Protein AF-A0A8H5HV61-F1 (afdb_monomer)

Secondary structure (DSSP, 8-state):
-GGGGT-------SS--HHHHTT-SEEEEE-TTS-EEEEEE--TTSHHHHHHHHHTT----TTS-HHHHHHHHTT-SSSPPSSSS-HHHHHHHSHHHHHHHHHHHHHHHHHHTT-

Organism: NCBI:txid2823264

Nearest PDB structures (foldseek):
  7p05-assembly1_A  TM=9.152E-01  e=2.640E-07  Saccharomyces cerevisiae S288C
  7p03-assembly1_A  TM=9.033E-01  e=5.152E-07  Saccharomyces cerevisiae S288C
  9iul-assembly1_A  TM=9.099E-01  e=6.732E-07  Candida albicans SC5314
  7p06-assembly1_A  TM=9.023E-01  e=7.198E-07  Saccharomyces cerevisiae S288C
  9ium-assembly1_A  TM=9.012E-01  e=3.134E-06  Candida albicans SC5314

Solvent-accessible surface area (backbone atoms only — not comparable to full-atom values): 7032 Å² total; per-residue (Å²): 109,69,56,80,72,75,42,90,84,87,85,87,73,95,77,68,51,74,70,60,53,56,71,36,68,62,45,80,42,64,38,90,91,74,41,55,47,44,67,46,64,46,43,85,80,44,51,60,56,46,49,56,37,35,78,64,67,44,70,73,59,92,92,51,62,65,69,60,50,50,41,28,38,62,39,75,47,95,47,78,54,56,60,96,65,60,50,47,58,52,25,70,73,29,71,58,44,58,48,48,51,50,52,52,51,50,49,50,53,56,53,61,76,73,108

Foldseek 3Di:
DVVVVVDDDDDDDPDDDLVNLLVDQWDFDAAPVRATLDIGGQPNVNVVVQVLCVVQPQHDDPPDDVVVSVCQCRPVDPHPHGHDDHSNVSCVPDVRVVVVVVVVVVVVVVVVVVD

Mean predicted aligned error: 7.59 Å

pLDDT: mean 79.38, std 9.8, range [50.72, 92.5]

InterPro domains:
  IPR043926 ABC transporter family G domain [PF19055] (14-75)

Structure (mmCIF, N/CA/C/O backbone):
data_AF-A0A8H5HV61-F1
#
_entry.id   AF-A0A8H5HV61-F1
#
loop_
_atom_site.group_PDB
_atom_site.id
_atom_site.type_symbol
_atom_site.label_atom_id
_atom_site.label_alt_id
_atom_site.label_comp_id
_atom_site.label_asym_id
_atom_site.label_entity_id
_atom_site.label_seq_id
_atom_site.pdbx_PDB_ins_code
_atom_site.Cartn_x
_atom_site.Cartn_y
_atom_site.Cartn_z
_atom_site.occupancy
_atom_site.B_iso_or_equiv
_atom_site.auth_seq_id
_atom_site.auth_comp_id
_atom_site.auth_asym_id
_atom_site.auth_atom_id
_atom_site.pdbx_PDB_model_num
ATOM 1 N N . MET A 1 1 ? 5.768 -2.683 22.329 1.00 55.31 1 MET A N 1
ATOM 2 C CA . MET A 1 1 ? 5.742 -1.341 21.696 1.00 55.31 1 MET A CA 1
ATOM 3 C C . MET A 1 1 ? 4.493 -0.592 22.156 1.00 55.31 1 MET A C 1
ATOM 5 O O . MET A 1 1 ? 3.569 -1.240 22.619 1.00 55.31 1 MET A O 1
ATOM 9 N N . LEU A 1 2 ? 4.431 0.744 22.054 1.00 60.56 2 LEU A N 1
ATOM 10 C CA . LEU A 1 2 ? 3.211 1.516 22.391 1.00 60.56 2 LEU A CA 1
ATOM 11 C C . LEU A 1 2 ? 1.985 1.060 21.563 1.00 60.56 2 LEU A C 1
ATOM 13 O O . LEU A 1 2 ? 0.857 1.121 22.044 1.00 60.56 2 LEU A O 1
ATOM 17 N N . ALA A 1 3 ? 2.225 0.508 20.367 1.00 61.78 3 ALA A N 1
ATOM 18 C CA . ALA A 1 3 ? 1.214 -0.137 19.528 1.00 61.78 3 ALA A CA 1
ATOM 19 C C . ALA A 1 3 ? 0.524 -1.329 20.222 1.00 61.78 3 ALA A C 1
ATOM 21 O O . ALA A 1 3 ? -0.697 -1.446 20.167 1.00 61.78 3 ALA A O 1
ATOM 22 N N . ASP A 1 4 ? 1.274 -2.148 20.973 1.00 65.62 4 ASP A N 1
ATOM 23 C CA . ASP A 1 4 ? 0.728 -3.292 21.725 1.00 65.62 4 ASP A CA 1
ATOM 24 C C . ASP A 1 4 ? -0.159 -2.860 22.902 1.00 65.62 4 ASP A C 1
ATOM 26 O O . ASP A 1 4 ? -0.874 -3.674 23.482 1.00 65.62 4 ASP A O 1
ATOM 30 N N . GLN A 1 5 ? -0.123 -1.574 23.268 1.00 70.62 5 GLN A N 1
ATOM 31 C CA . GLN A 1 5 ? -0.988 -0.989 24.293 1.00 70.62 5 GLN A CA 1
ATOM 32 C C . GLN A 1 5 ? -2.235 -0.312 23.703 1.00 70.62 5 GLN A C 1
ATOM 34 O O . GLN A 1 5 ? -2.912 0.449 24.391 1.00 70.62 5 GLN A O 1
ATOM 39 N N . GLY A 1 6 ? -2.557 -0.590 22.435 1.00 66.88 6 GLY A N 1
ATOM 40 C CA . GLY A 1 6 ? -3.769 -0.100 21.776 1.00 66.88 6 GLY A CA 1
ATOM 41 C C . GLY A 1 6 ? -3.689 1.353 21.306 1.00 66.88 6 GLY A C 1
ATOM 42 O O . GLY A 1 6 ? -4.718 1.944 20.981 1.00 66.88 6 GLY A O 1
ATOM 43 N N . GLN A 1 7 ? -2.491 1.944 21.262 1.00 70.38 7 GLN A N 1
ATOM 44 C CA . GLN A 1 7 ? -2.287 3.278 20.703 1.00 70.38 7 GLN A CA 1
ATOM 45 C C . GLN A 1 7 ? -1.957 3.195 19.210 1.00 70.38 7 GLN A C 1
ATOM 47 O O . GLN A 1 7 ? -1.033 2.491 18.806 1.00 70.38 7 GLN A O 1
ATOM 52 N N . ALA A 1 8 ? -2.683 3.956 18.389 1.00 75.62 8 ALA A N 1
ATOM 53 C CA . ALA A 1 8 ? -2.349 4.116 16.979 1.00 75.62 8 ALA A CA 1
ATOM 54 C C . ALA A 1 8 ? -1.073 4.960 16.834 1.00 75.62 8 ALA A C 1
ATOM 56 O O . ALA A 1 8 ? -0.980 6.054 17.393 1.00 75.62 8 ALA A O 1
ATOM 57 N N . ILE A 1 9 ? -0.103 4.458 16.071 1.00 77.25 9 ILE A N 1
ATOM 58 C CA . ILE A 1 9 ? 1.148 5.157 15.768 1.00 77.25 9 ILE A CA 1
ATOM 59 C C . ILE A 1 9 ? 1.147 5.502 14.282 1.00 77.25 9 ILE A C 1
ATOM 61 O O . ILE A 1 9 ? 1.016 4.619 13.439 1.00 77.25 9 ILE A O 1
ATOM 65 N N . LEU A 1 10 ? 1.316 6.786 13.971 1.00 79.06 10 LEU A N 1
ATOM 66 C CA . LEU A 1 10 ? 1.527 7.278 12.614 1.00 79.06 10 LEU A CA 1
ATOM 67 C C . LEU A 1 10 ? 2.932 7.870 12.531 1.00 79.06 10 LEU A C 1
ATOM 69 O O . LEU A 1 10 ? 3.269 8.777 13.292 1.00 79.06 10 LEU A O 1
ATOM 73 N N . CYS A 1 11 ? 3.746 7.376 11.605 1.00 78.00 11 CYS A N 1
ATOM 74 C CA . CYS A 1 11 ? 5.061 7.937 11.326 1.00 78.00 11 CYS A CA 1
ATOM 75 C C . CYS A 1 11 ? 5.291 8.053 9.817 1.00 78.00 11 CYS A C 1
ATOM 77 O O . CYS A 1 11 ? 4.761 7.275 9.027 1.00 78.00 11 CYS A O 1
ATOM 79 N N . MET A 1 12 ? 6.085 9.048 9.427 1.00 75.94 12 MET A N 1
ATOM 80 C CA . MET A 1 12 ? 6.570 9.208 8.061 1.00 75.94 12 MET A CA 1
ATOM 81 C C . MET A 1 12 ? 8.017 8.726 8.019 1.00 75.94 12 MET A C 1
ATOM 83 O O . MET A 1 12 ? 8.835 9.156 8.834 1.00 75.94 12 MET A O 1
ATOM 87 N N . ILE A 1 13 ? 8.334 7.825 7.091 1.00 73.62 13 ILE A N 1
ATOM 88 C CA . ILE A 1 13 ? 9.685 7.289 6.931 1.00 73.62 13 ILE A CA 1
ATOM 89 C C . ILE A 1 13 ? 10.149 7.577 5.513 1.00 73.62 13 ILE A C 1
ATOM 91 O O . ILE A 1 13 ? 9.551 7.101 4.555 1.00 73.62 13 ILE A O 1
ATOM 95 N N . HIS A 1 14 ? 11.230 8.343 5.387 1.00 65.31 14 HIS A N 1
ATOM 96 C CA . HIS A 1 14 ? 11.764 8.724 4.081 1.00 65.31 14 HIS A CA 1
ATOM 97 C C . HIS A 1 14 ? 12.598 7.615 3.424 1.00 65.31 14 HIS A C 1
ATOM 99 O O . HIS A 1 14 ? 12.649 7.546 2.203 1.00 65.31 14 HIS A O 1
ATOM 105 N N . GLN A 1 15 ? 13.227 6.736 4.212 1.00 63.81 15 GLN A N 1
ATOM 106 C CA . GLN A 1 15 ? 14.014 5.593 3.727 1.00 63.81 15 GLN A CA 1
ATOM 107 C C . GLN A 1 15 ? 13.944 4.437 4.738 1.00 63.81 15 GLN A C 1
ATOM 109 O O . GLN A 1 15 ? 14.843 4.279 5.570 1.00 63.81 15 GLN A O 1
ATOM 114 N N . PRO A 1 16 ? 12.852 3.655 4.759 1.00 62.31 16 PRO A N 1
ATOM 115 C CA . PRO A 1 16 ? 12.737 2.550 5.699 1.00 62.31 16 PRO A CA 1
ATOM 116 C C . PRO A 1 16 ? 13.746 1.459 5.339 1.00 62.31 16 PRO A C 1
ATOM 118 O O . PRO A 1 16 ? 13.789 0.960 4.214 1.00 62.31 16 PRO A O 1
ATOM 121 N N . SER A 1 17 ? 14.537 1.039 6.324 1.00 66.62 17 SER A N 1
ATOM 122 C CA . SER A 1 17 ? 15.250 -0.229 6.207 1.00 66.62 17 SER A CA 1
ATOM 123 C C . SER A 1 17 ? 14.226 -1.361 6.084 1.00 66.62 17 SER A C 1
ATOM 125 O O . SER A 1 17 ? 13.146 -1.299 6.678 1.00 66.62 17 SER A O 1
ATOM 127 N N . SER A 1 18 ? 14.553 -2.423 5.345 1.00 66.81 18 SER A N 1
ATOM 128 C CA . SER A 1 18 ? 13.630 -3.551 5.141 1.00 66.81 18 SER A CA 1
ATOM 129 C C . SER A 1 18 ? 13.166 -4.174 6.466 1.00 66.81 18 SER A C 1
ATOM 131 O O . SER A 1 18 ? 12.058 -4.691 6.555 1.00 66.81 18 SER A O 1
ATOM 133 N N . LEU A 1 19 ? 13.993 -4.089 7.515 1.00 67.50 19 LEU A N 1
ATOM 134 C CA . LEU A 1 19 ? 13.654 -4.546 8.862 1.00 67.50 19 LEU A CA 1
ATOM 135 C C . LEU A 1 19 ? 12.564 -3.681 9.513 1.00 67.50 19 LEU A C 1
ATOM 137 O O . LEU A 1 19 ? 11.627 -4.222 10.091 1.00 67.50 19 LEU A O 1
ATOM 141 N N . LEU A 1 20 ? 12.662 -2.351 9.392 1.00 70.88 20 LEU A N 1
ATOM 142 C CA . LEU A 1 20 ? 11.633 -1.435 9.889 1.00 70.88 20 LEU A CA 1
ATOM 143 C C . LEU A 1 20 ? 10.345 -1.569 9.083 1.00 70.88 20 LEU A C 1
ATOM 145 O O . LEU A 1 20 ? 9.267 -1.569 9.664 1.00 70.88 20 LEU A O 1
ATOM 149 N N . PHE A 1 21 ? 10.442 -1.760 7.768 1.00 71.31 21 PHE A N 1
ATOM 150 C CA . PHE A 1 21 ? 9.275 -1.962 6.911 1.00 71.31 21 PHE A CA 1
ATOM 151 C C . PHE A 1 21 ? 8.437 -3.178 7.341 1.00 71.31 21 PHE A C 1
ATOM 153 O O . PHE A 1 21 ? 7.215 -3.099 7.367 1.00 71.31 21 PHE A O 1
ATOM 160 N N . LYS A 1 22 ? 9.087 -4.267 7.778 1.00 69.81 22 LYS A N 1
ATOM 161 C CA . LYS A 1 22 ? 8.421 -5.466 8.320 1.00 69.81 22 LYS A CA 1
ATOM 162 C C . LYS A 1 22 ? 7.792 -5.273 9.705 1.00 69.81 22 LYS A C 1
ATOM 164 O O . LYS A 1 22 ? 7.051 -6.144 10.144 1.00 69.81 22 LYS A O 1
ATOM 169 N N . SER A 1 23 ? 8.116 -4.186 10.408 1.00 74.00 23 SER A N 1
ATOM 170 C CA . SER A 1 23 ? 7.577 -3.905 11.747 1.00 74.00 23 SER A CA 1
ATOM 171 C C . SER A 1 23 ? 6.250 -3.140 11.735 1.00 74.00 23 SER A C 1
ATOM 173 O O . SER A 1 23 ? 5.665 -2.948 12.796 1.00 74.00 23 SER A O 1
ATOM 175 N N . PHE A 1 24 ? 5.781 -2.703 10.560 1.00 75.88 24 PHE A N 1
ATOM 176 C CA . PHE A 1 24 ? 4.502 -2.013 10.407 1.00 75.88 24 PHE A CA 1
ATOM 177 C C . PHE A 1 24 ? 3.424 -2.965 9.904 1.00 75.88 24 PHE A C 1
ATOM 179 O O . PHE A 1 24 ? 3.637 -3.703 8.947 1.00 75.88 24 PHE A O 1
ATOM 186 N N . ASP A 1 25 ? 2.241 -2.882 10.506 1.00 77.31 25 ASP A N 1
ATOM 187 C CA . ASP A 1 25 ? 1.084 -3.674 10.088 1.00 77.31 25 ASP A CA 1
ATOM 188 C C . ASP A 1 25 ? 0.501 -3.170 8.763 1.00 77.31 25 ASP A C 1
ATOM 190 O O . ASP A 1 25 ? 0.098 -3.955 7.907 1.00 77.31 25 ASP A O 1
ATOM 194 N N . ARG A 1 26 ? 0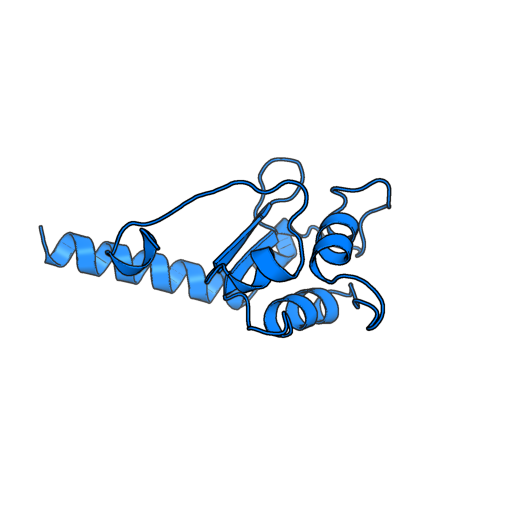.478 -1.844 8.578 1.00 82.75 26 ARG A N 1
ATOM 195 C CA . ARG A 1 26 ? -0.094 -1.174 7.406 1.00 82.75 26 ARG A CA 1
ATOM 196 C C . ARG A 1 26 ? 0.834 -0.119 6.833 1.00 82.75 26 ARG A C 1
ATOM 198 O O . ARG A 1 26 ? 1.473 0.626 7.572 1.00 82.75 26 ARG A O 1
ATOM 205 N N . LEU A 1 27 ? 0.825 -0.009 5.509 1.00 85.88 27 LEU A N 1
ATOM 206 C CA . LEU A 1 27 ? 1.502 1.041 4.757 1.00 85.88 27 LEU A CA 1
ATOM 207 C C . LEU A 1 27 ? 0.480 1.972 4.124 1.00 85.88 27 LEU A C 1
ATOM 209 O O . LEU A 1 27 ? -0.417 1.501 3.433 1.00 85.88 27 LEU A O 1
ATOM 213 N N . LEU A 1 28 ? 0.679 3.279 4.290 1.00 88.06 28 LEU A N 1
ATOM 214 C CA . LEU A 1 28 ? 0.091 4.309 3.438 1.00 88.06 28 LEU A CA 1
ATOM 215 C C . LEU A 1 28 ? 1.186 4.870 2.533 1.00 88.06 28 LEU A C 1
ATOM 217 O O . LEU A 1 28 ? 2.107 5.530 3.012 1.00 88.06 28 LEU A O 1
ATOM 221 N N . LEU A 1 29 ? 1.082 4.598 1.238 1.00 87.12 29 LEU A N 1
ATOM 222 C CA . LEU A 1 29 ? 1.990 5.099 0.218 1.00 87.12 29 LEU A CA 1
ATOM 223 C C . LEU A 1 29 ? 1.314 6.225 -0.562 1.00 87.12 29 LEU A C 1
ATOM 225 O O . LEU A 1 29 ? 0.225 6.042 -1.117 1.00 87.12 29 LEU A O 1
ATOM 229 N N . LEU A 1 30 ? 1.983 7.373 -0.610 1.00 87.00 30 LEU A N 1
ATOM 230 C CA . LEU A 1 30 ? 1.522 8.566 -1.307 1.00 87.00 30 LEU A CA 1
ATOM 231 C C . LEU A 1 30 ? 2.491 8.918 -2.435 1.00 87.00 30 LEU A C 1
ATOM 233 O O . LEU A 1 30 ? 3.706 8.821 -2.252 1.00 87.00 30 LEU A O 1
ATOM 237 N N . GLU A 1 31 ? 1.958 9.353 -3.572 1.00 84.69 31 GLU A N 1
ATOM 238 C CA . GLU A 1 31 ? 2.752 9.972 -4.634 1.00 84.69 31 GLU A CA 1
ATOM 239 C C . GLU A 1 31 ? 2.863 11.489 -4.443 1.00 84.69 31 GLU A C 1
ATOM 241 O O . GLU A 1 31 ? 2.224 12.103 -3.577 1.00 84.69 31 GLU A O 1
ATOM 246 N N . THR A 1 32 ? 3.701 12.111 -5.272 1.00 77.69 32 THR A N 1
ATOM 247 C CA . THR A 1 32 ? 3.844 13.566 -5.327 1.00 77.69 32 THR A CA 1
ATOM 248 C C . THR A 1 32 ? 2.479 14.221 -5.539 1.00 77.69 32 THR A C 1
ATOM 250 O O . THR A 1 32 ? 1.749 13.874 -6.460 1.00 77.69 32 THR A O 1
ATOM 253 N N . GLY A 1 33 ? 2.134 15.182 -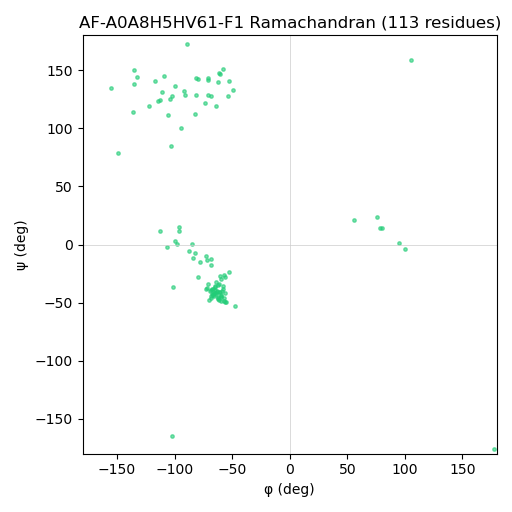4.680 1.00 79.88 33 GLY A N 1
ATOM 254 C CA . GLY A 1 33 ? 0.796 15.787 -4.646 1.00 79.88 33 GLY A CA 1
ATOM 255 C C . GLY A 1 33 ? -0.110 15.241 -3.538 1.00 79.88 33 GLY A C 1
ATOM 256 O O . GLY A 1 33 ? -1.194 15.777 -3.337 1.00 79.88 33 GLY A O 1
ATOM 257 N N . GLY A 1 34 ? 0.346 14.241 -2.772 1.00 82.62 34 GLY A N 1
ATOM 258 C CA . GLY A 1 34 ? -0.386 13.706 -1.617 1.00 82.62 34 GLY A CA 1
ATOM 259 C C . GLY A 1 34 ? -1.501 12.730 -1.991 1.00 82.62 34 GLY A C 1
ATOM 260 O O . GLY A 1 34 ? -2.349 12.411 -1.159 1.00 82.62 34 GLY A O 1
ATOM 261 N N . GLU A 1 35 ? -1.506 12.254 -3.233 1.00 88.56 35 GLU A N 1
ATOM 262 C CA . GLU A 1 35 ? -2.478 11.288 -3.731 1.00 88.56 35 GLU A CA 1
ATOM 263 C C . GLU A 1 35 ? -2.098 9.873 -3.285 1.00 88.56 35 GLU A C 1
ATOM 265 O O . GLU A 1 35 ? -0.922 9.520 -3.192 1.00 88.56 35 GLU A O 1
ATOM 270 N N . THR A 1 36 ? -3.102 9.060 -2.955 1.00 90.44 36 THR A N 1
ATOM 271 C CA . THR A 1 36 ? -2.865 7.703 -2.446 1.00 90.44 36 THR A CA 1
ATOM 272 C C . THR A 1 36 ? -2.588 6.738 -3.585 1.00 90.44 36 THR A C 1
ATOM 274 O O . THR A 1 36 ? -3.392 6.624 -4.505 1.00 90.44 36 THR A O 1
ATOM 277 N N . VAL A 1 37 ? -1.485 5.999 -3.468 1.00 89.75 37 VAL A N 1
ATOM 278 C CA . VAL A 1 37 ? -1.108 4.930 -4.403 1.00 89.75 37 VAL A CA 1
ATOM 279 C C . VAL A 1 37 ? -1.436 3.552 -3.843 1.00 89.75 37 VAL A C 1
ATOM 281 O O . VAL A 1 37 ? -1.816 2.647 -4.584 1.00 89.75 37 VAL A O 1
ATOM 284 N N . TYR A 1 38 ? -1.264 3.381 -2.532 1.00 89.75 38 TYR A N 1
ATOM 285 C CA . TYR A 1 38 ? -1.554 2.132 -1.845 1.00 89.75 38 TYR A CA 1
ATOM 286 C C . TYR A 1 38 ? -1.852 2.395 -0.372 1.00 89.75 38 TYR A C 1
ATOM 288 O O . TYR A 1 38 ? -1.116 3.125 0.294 1.00 89.75 38 TYR A O 1
ATOM 296 N N . PHE A 1 39 ? -2.900 1.766 0.153 1.00 90.38 39 PHE A N 1
ATOM 297 C CA . PHE A 1 39 ? -3.129 1.675 1.588 1.00 90.38 39 PHE A CA 1
ATOM 298 C C . PHE A 1 39 ? -3.554 0.264 1.974 1.00 90.38 39 PHE A C 1
ATOM 300 O O . PHE A 1 39 ? -4.632 -0.193 1.605 1.00 90.38 39 PHE A O 1
ATOM 307 N N . GLY A 1 40 ? -2.723 -0.439 2.730 1.00 87.06 40 GLY A N 1
ATOM 308 C CA . GLY A 1 40 ? -3.026 -1.823 3.062 1.00 87.06 40 GLY A CA 1
ATOM 309 C C . GLY A 1 40 ? -1.951 -2.500 3.880 1.00 87.06 40 GLY A C 1
ATOM 310 O O . GLY A 1 40 ? -0.964 -1.882 4.283 1.00 87.06 40 GLY A O 1
ATOM 311 N N . ASP A 1 41 ? -2.171 -3.784 4.128 1.00 83.44 41 ASP A N 1
ATOM 312 C CA . ASP A 1 41 ? -1.315 -4.568 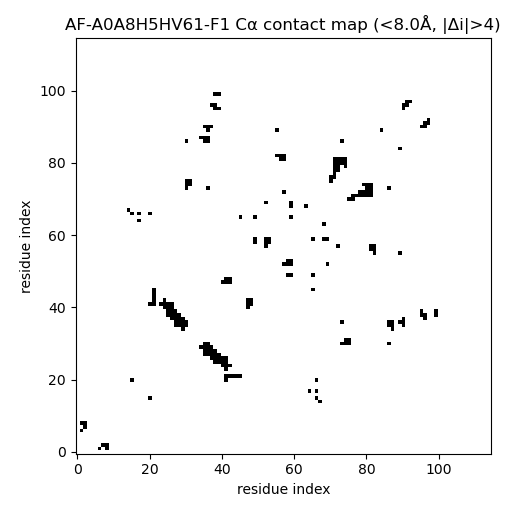5.003 1.00 83.44 41 ASP A CA 1
ATOM 313 C C . ASP A 1 41 ? 0.050 -4.820 4.346 1.00 83.44 41 ASP A C 1
ATOM 315 O O . ASP A 1 41 ? 0.155 -5.064 3.135 1.00 83.44 41 ASP A O 1
ATOM 319 N N . ILE A 1 42 ? 1.105 -4.766 5.156 1.00 75.88 42 ILE A N 1
ATOM 320 C CA . ILE A 1 42 ? 2.452 -5.154 4.746 1.00 75.88 42 ILE A CA 1
ATOM 321 C C . ILE A 1 42 ?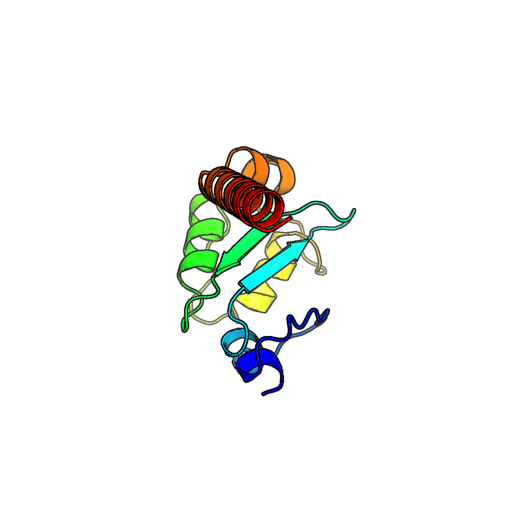 2.631 -6.608 5.160 1.00 75.88 42 ILE A C 1
ATOM 323 O O . ILE A 1 42 ? 2.892 -6.921 6.316 1.00 75.88 42 ILE A O 1
ATOM 327 N N . SER A 1 43 ? 2.480 -7.543 4.224 1.00 69.75 43 SER A N 1
ATOM 328 C CA . SER A 1 43 ? 2.846 -8.935 4.519 1.00 69.75 43 SER A CA 1
ATOM 329 C C . SER A 1 43 ? 4.322 -9.033 4.936 1.00 69.75 43 SER A C 1
ATOM 331 O O . SER A 1 43 ? 5.146 -8.275 4.420 1.00 69.75 43 SER A O 1
ATOM 333 N N . ALA A 1 44 ? 4.678 -10.015 5.771 1.00 64.31 44 ALA A N 1
ATOM 334 C CA . ALA A 1 44 ? 6.042 -10.215 6.283 1.00 64.31 44 ALA A CA 1
ATOM 335 C C . ALA A 1 44 ? 7.143 -10.280 5.195 1.00 64.31 44 ALA A C 1
ATOM 337 O O . ALA A 1 44 ? 8.305 -9.963 5.467 1.00 64.31 44 ALA A O 1
ATOM 338 N N . ASP A 1 45 ? 6.779 -10.632 3.957 1.00 63.78 45 ASP A N 1
ATOM 339 C CA . ASP A 1 45 ? 7.680 -10.707 2.796 1.00 63.78 45 ASP A CA 1
ATOM 340 C C . ASP A 1 45 ? 7.391 -9.664 1.708 1.00 63.78 45 ASP A C 1
ATOM 342 O O . ASP A 1 45 ? 7.930 -9.735 0.605 1.00 63.78 45 ASP A O 1
ATOM 346 N N . SER A 1 46 ? 6.550 -8.670 2.008 1.00 70.69 46 SER A N 1
ATOM 347 C CA . SER A 1 46 ? 6.130 -7.622 1.065 1.00 70.69 46 SER A CA 1
ATOM 348 C C . SER A 1 46 ? 5.497 -8.162 -0.230 1.00 70.69 46 SER A C 1
ATOM 350 O O . SER A 1 46 ? 5.470 -7.453 -1.230 1.00 70.69 46 SER A O 1
ATOM 352 N N . HIS A 1 47 ? 4.986 -9.398 -0.242 1.00 75.81 47 HIS A N 1
ATOM 353 C CA . HIS A 1 47 ? 4.416 -10.008 -1.445 1.00 75.81 47 HIS A CA 1
ATOM 354 C C . HIS A 1 47 ? 3.136 -9.293 -1.885 1.00 75.81 47 HIS A C 1
ATOM 356 O O . HIS A 1 47 ? 3.040 -8.943 -3.048 1.00 75.81 47 HIS A O 1
ATOM 362 N N . ILE A 1 48 ? 2.232 -8.948 -0.957 1.00 81.06 48 ILE A N 1
ATOM 363 C CA . ILE A 1 48 ? 0.950 -8.290 -1.283 1.00 81.06 48 ILE A CA 1
ATOM 364 C C . ILE A 1 48 ? 1.179 -7.010 -2.089 1.00 81.06 48 ILE A C 1
ATOM 366 O O . ILE A 1 48 ? 0.592 -6.801 -3.147 1.00 81.06 48 ILE A O 1
ATOM 370 N N . ILE A 1 49 ? 2.076 -6.159 -1.597 1.00 80.94 49 ILE A N 1
ATOM 371 C CA . ILE A 1 49 ? 2.380 -4.900 -2.261 1.00 80.94 49 ILE A CA 1
ATOM 372 C C . ILE A 1 49 ? 3.171 -5.133 -3.557 1.00 80.94 49 ILE A C 1
ATOM 374 O O . ILE A 1 49 ? 2.890 -4.489 -4.559 1.00 80.94 49 ILE A O 1
ATOM 378 N N . ARG A 1 50 ? 4.101 -6.098 -3.605 1.00 83.12 50 ARG A N 1
ATOM 379 C CA . ARG A 1 50 ? 4.803 -6.450 -4.852 1.00 83.12 50 ARG A CA 1
ATOM 380 C C . ARG A 1 50 ? 3.839 -6.940 -5.928 1.00 83.12 50 ARG A C 1
ATOM 382 O O . ARG A 1 50 ? 3.995 -6.541 -7.076 1.00 83.12 50 ARG A O 1
ATOM 389 N N . ASP A 1 51 ? 2.855 -7.748 -5.556 1.00 86.00 51 ASP A N 1
ATOM 390 C CA . ASP A 1 51 ? 1.834 -8.272 -6.457 1.00 86.00 51 ASP A CA 1
ATOM 391 C C . ASP A 1 51 ? 0.945 -7.138 -6.972 1.00 86.00 51 ASP A C 1
ATOM 393 O O . ASP A 1 51 ? 0.708 -7.053 -8.174 1.00 86.00 51 ASP A O 1
ATOM 397 N N . TYR A 1 52 ? 0.545 -6.203 -6.103 1.00 87.81 52 TYR A N 1
ATOM 398 C CA . TYR A 1 52 ? -0.190 -5.001 -6.505 1.00 87.81 52 TYR A CA 1
ATOM 399 C C . TYR A 1 52 ? 0.581 -4.173 -7.545 1.00 87.81 52 TYR A C 1
ATOM 401 O O . TYR A 1 52 ? 0.037 -3.820 -8.591 1.00 87.81 52 TYR A O 1
ATOM 409 N N . PHE A 1 53 ? 1.865 -3.897 -7.307 1.00 87.50 53 PHE A N 1
ATOM 410 C CA . PHE A 1 53 ? 2.694 -3.167 -8.270 1.00 87.50 53 PHE A CA 1
ATOM 411 C C . PHE A 1 53 ? 2.903 -3.969 -9.565 1.00 87.50 53 PHE A C 1
ATOM 413 O O . PHE A 1 53 ? 2.781 -3.409 -10.656 1.00 87.50 53 PHE A O 1
ATOM 420 N N . ALA A 1 54 ? 3.136 -5.280 -9.469 1.00 88.06 54 ALA A N 1
ATOM 421 C CA . ALA A 1 54 ? 3.352 -6.154 -10.619 1.00 88.06 54 ALA A CA 1
ATOM 422 C C . ALA A 1 54 ? 2.109 -6.271 -11.516 1.00 88.06 54 ALA A C 1
ATOM 424 O O . ALA A 1 54 ? 2.238 -6.185 -12.738 1.00 88.06 54 ALA A O 1
ATOM 425 N N . LEU A 1 55 ? 0.911 -6.394 -10.931 1.00 87.44 55 LEU A N 1
ATOM 426 C CA . LEU A 1 55 ? -0.371 -6.412 -11.652 1.00 87.44 55 LEU A CA 1
ATOM 427 C C . LEU A 1 55 ? -0.606 -5.127 -12.454 1.00 87.44 55 LEU A C 1
ATOM 429 O O . LEU A 1 55 ? -1.233 -5.162 -13.510 1.00 87.44 55 LEU A O 1
ATOM 433 N N . ASN A 1 56 ? -0.058 -4.012 -11.976 1.00 86.12 56 ASN A N 1
ATOM 434 C CA . ASN A 1 56 ? -0.158 -2.702 -12.610 1.00 86.12 56 ASN A CA 1
ATOM 435 C C . ASN A 1 56 ? 1.056 -2.356 -13.496 1.00 86.12 56 ASN A C 1
ATOM 437 O O . ASN A 1 56 ? 1.197 -1.221 -13.949 1.00 86.12 56 ASN A O 1
ATOM 441 N N . GLY A 1 57 ? 1.920 -3.338 -13.786 1.00 83.69 57 GLY A N 1
ATOM 442 C CA . GLY A 1 57 ? 3.028 -3.219 -14.739 1.00 83.69 57 GLY A CA 1
ATOM 443 C C . GLY A 1 57 ? 4.389 -2.856 -14.135 1.00 83.69 57 GLY A C 1
ATOM 444 O O . GLY A 1 57 ? 5.368 -2.757 -14.872 1.00 83.69 57 GLY A O 1
ATOM 445 N N . ALA A 1 58 ? 4.489 -2.701 -12.813 1.00 86.19 58 ALA A N 1
ATOM 446 C CA . ALA A 1 58 ? 5.736 -2.432 -12.099 1.00 86.19 58 ALA A CA 1
ATOM 447 C C . ALA A 1 58 ? 6.253 -3.702 -11.404 1.00 86.19 58 ALA A C 1
ATOM 449 O O . ALA A 1 58 ? 6.011 -3.950 -10.223 1.00 86.19 58 ALA A O 1
ATOM 450 N N . ILE A 1 59 ? 6.980 -4.535 -12.150 1.00 85.88 59 ILE A N 1
ATOM 451 C CA . ILE A 1 59 ? 7.511 -5.805 -11.639 1.00 85.88 59 ILE A CA 1
ATOM 452 C C . ILE A 1 59 ? 8.815 -5.553 -10.877 1.00 85.88 59 ILE A C 1
ATOM 454 O O . ILE A 1 59 ? 9.838 -5.226 -11.474 1.00 85.88 59 ILE A O 1
ATOM 458 N N . CYS A 1 60 ? 8.784 -5.754 -9.558 1.00 82.38 60 CYS A N 1
ATOM 459 C CA . CYS A 1 60 ? 9.961 -5.622 -8.700 1.00 82.38 60 CYS A CA 1
AT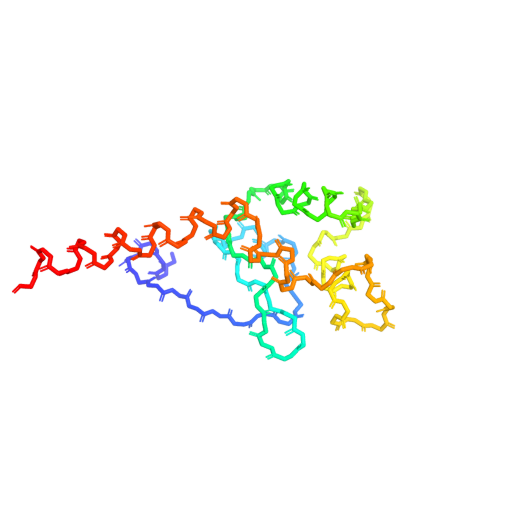OM 460 C C . CYS A 1 60 ? 10.933 -6.805 -8.891 1.00 82.38 60 CYS A C 1
ATOM 462 O O . CYS A 1 60 ? 10.554 -7.949 -8.592 1.00 82.38 60 CYS A O 1
ATOM 464 N N . PRO A 1 61 ? 12.198 -6.558 -9.284 1.00 81.81 61 PRO A N 1
ATOM 465 C CA . PRO A 1 61 ? 13.233 -7.586 -9.331 1.00 81.81 61 PRO A CA 1
ATOM 466 C C . PRO A 1 61 ? 13.491 -8.208 -7.953 1.00 81.81 61 PRO A C 1
ATOM 468 O O . PRO A 1 61 ? 13.421 -7.535 -6.927 1.00 81.81 61 PRO A O 1
ATOM 471 N N . SER A 1 62 ? 13.838 -9.496 -7.919 1.00 76.69 62 SER A N 1
ATOM 472 C CA . SER A 1 62 ? 14.079 -10.243 -6.672 1.00 76.69 62 SER A CA 1
ATOM 473 C C . SER A 1 62 ? 15.328 -9.801 -5.900 1.00 76.69 62 SER A C 1
ATOM 475 O O . SER A 1 62 ? 15.473 -10.144 -4.731 1.00 76.69 62 SER A O 1
ATOM 477 N N . ASN A 1 63 ? 16.242 -9.084 -6.553 1.00 77.94 63 ASN A N 1
ATOM 478 C CA . ASN A 1 63 ? 17.506 -8.599 -5.995 1.00 77.94 63 ASN A CA 1
ATOM 479 C C . ASN A 1 63 ? 17.457 -7.124 -5.557 1.00 77.94 63 ASN A C 1
ATOM 481 O O . ASN A 1 63 ? 18.486 -6.590 -5.151 1.00 77.94 63 ASN A O 1
ATOM 485 N N . VAL A 1 64 ? 16.299 -6.468 -5.662 1.00 79.69 64 VAL A N 1
ATOM 486 C CA . VAL A 1 64 ? 16.112 -5.060 -5.294 1.00 79.69 64 VAL A CA 1
ATOM 487 C C . VAL A 1 64 ? 15.260 -4.976 -4.034 1.00 79.69 64 VAL A C 1
ATOM 489 O O . VAL A 1 64 ? 14.362 -5.792 -3.817 1.00 79.69 64 VAL A O 1
ATOM 492 N N . ASN A 1 65 ? 15.548 -3.990 -3.183 1.00 76.75 65 ASN A N 1
ATOM 493 C CA . ASN A 1 65 ? 14.724 -3.723 -2.014 1.00 76.75 65 ASN A CA 1
ATOM 494 C C . ASN A 1 65 ? 13.318 -3.289 -2.476 1.00 76.75 65 ASN A C 1
ATOM 496 O O . ASN A 1 65 ? 13.200 -2.258 -3.143 1.00 76.75 65 ASN A O 1
ATOM 500 N N . PRO A 1 66 ? 12.249 -4.029 -2.126 1.00 78.38 66 PRO A N 1
ATOM 501 C CA . PRO A 1 66 ? 10.904 -3.746 -2.617 1.00 78.38 66 PRO A CA 1
ATOM 502 C C . PRO A 1 66 ? 10.440 -2.334 -2.267 1.00 78.38 66 PRO A C 1
ATOM 504 O O . PRO A 1 66 ? 9.787 -1.694 -3.083 1.00 78.38 66 PRO A O 1
ATOM 507 N N . THR A 1 67 ? 10.808 -1.817 -1.094 1.00 76.94 67 THR A N 1
ATOM 508 C CA . THR A 1 67 ? 10.381 -0.480 -0.676 1.00 76.94 67 THR A CA 1
ATOM 509 C C . THR A 1 67 ? 11.018 0.625 -1.515 1.00 76.94 67 THR A C 1
ATOM 511 O O . THR A 1 67 ? 10.352 1.597 -1.857 1.00 76.94 67 THR A O 1
ATOM 514 N N . GLU A 1 68 ? 12.292 0.468 -1.874 1.00 79.19 68 GLU A N 1
ATOM 515 C CA . GLU A 1 68 ? 12.999 1.422 -2.731 1.00 79.19 68 GLU A CA 1
ATOM 516 C C . GLU A 1 68 ? 12.430 1.389 -4.152 1.00 79.19 68 GLU A C 1
ATOM 518 O O . GLU A 1 68 ? 12.051 2.428 -4.685 1.00 79.19 68 GLU A O 1
ATOM 523 N N . PHE A 1 69 ? 12.234 0.186 -4.704 1.00 83.50 69 PHE A N 1
ATOM 524 C CA . PHE A 1 69 ? 11.609 0.007 -6.013 1.00 83.50 69 PHE A CA 1
ATOM 525 C C . PHE A 1 69 ? 10.216 0.645 -6.092 1.00 83.50 69 PHE A C 1
ATOM 527 O O . PHE A 1 69 ? 9.886 1.272 -7.092 1.00 83.50 69 PHE A O 1
ATOM 534 N N . MET A 1 70 ? 9.389 0.518 -5.049 1.00 82.56 70 MET A N 1
ATOM 535 C CA . MET A 1 70 ? 8.054 1.130 -5.024 1.00 82.56 70 MET A CA 1
ATOM 536 C C . MET A 1 70 ? 8.122 2.656 -5.064 1.00 82.56 70 MET A C 1
ATOM 538 O O . MET A 1 70 ? 7.355 3.271 -5.800 1.00 82.56 70 MET A O 1
ATOM 542 N N . LEU A 1 71 ? 9.042 3.266 -4.310 1.00 80.31 71 LEU A N 1
ATOM 543 C CA . LEU A 1 71 ? 9.249 4.717 -4.327 1.00 80.31 71 LEU A CA 1
ATOM 544 C C . LEU A 1 71 ? 9.709 5.199 -5.710 1.00 80.31 71 LEU A C 1
ATOM 546 O O . LEU A 1 71 ? 9.232 6.221 -6.204 1.00 80.31 71 LEU A O 1
ATOM 550 N N . GLU A 1 72 ? 10.583 4.445 -6.373 1.00 82.69 72 GLU A N 1
ATOM 551 C CA . GLU A 1 72 ? 10.980 4.742 -7.750 1.00 82.69 72 GLU A CA 1
ATOM 552 C C . GLU A 1 72 ? 9.827 4.551 -8.745 1.00 82.69 72 GLU A C 1
ATOM 554 O O . GLU A 1 72 ? 9.608 5.405 -9.604 1.00 82.69 72 GLU A O 1
ATOM 559 N N . ALA A 1 73 ? 9.039 3.481 -8.604 1.00 84.31 73 ALA A N 1
ATOM 560 C CA . ALA A 1 73 ? 7.927 3.161 -9.498 1.00 84.31 73 ALA A CA 1
ATOM 561 C C . ALA A 1 73 ? 6.837 4.243 -9.501 1.00 84.31 73 ALA A C 1
ATOM 563 O O . ALA A 1 73 ? 6.234 4.505 -10.548 1.00 84.31 73 ALA A O 1
ATOM 564 N N . ILE A 1 74 ? 6.605 4.898 -8.358 1.00 83.50 74 ILE A N 1
ATOM 565 C CA . ILE A 1 74 ? 5.663 6.022 -8.231 1.00 83.50 74 ILE A CA 1
ATOM 566 C C . ILE A 1 74 ? 6.277 7.379 -8.606 1.00 83.50 74 ILE A C 1
ATOM 568 O O . ILE A 1 74 ? 5.590 8.393 -8.551 1.00 83.50 74 ILE A O 1
ATOM 572 N N . GLY A 1 75 ? 7.554 7.422 -8.999 1.00 76.88 75 GLY A N 1
ATOM 573 C CA . GLY A 1 75 ? 8.235 8.661 -9.380 1.00 76.88 75 GLY A CA 1
ATOM 574 C C . GLY A 1 75 ? 8.629 9.554 -8.197 1.00 76.88 75 GLY A C 1
ATOM 575 O O . GLY A 1 75 ? 8.796 10.757 -8.378 1.00 76.88 75 GLY A O 1
ATOM 576 N N . ALA A 1 76 ? 8.778 8.992 -6.991 1.00 72.19 76 ALA A N 1
ATOM 577 C CA . ALA A 1 76 ? 9.334 9.704 -5.835 1.00 72.19 76 ALA A CA 1
ATOM 578 C C . ALA A 1 76 ? 10.880 9.731 -5.836 1.00 72.19 76 ALA A C 1
ATOM 580 O O . ALA A 1 76 ? 11.489 10.391 -4.993 1.00 72.19 76 ALA A O 1
ATOM 581 N N . GLY A 1 77 ? 11.514 9.008 -6.766 1.00 64.00 77 GLY A N 1
ATOM 582 C CA . GLY A 1 77 ? 12.962 8.978 -6.975 1.00 64.00 77 GLY A CA 1
ATOM 583 C C . GLY A 1 77 ? 13.431 9.817 -8.170 1.00 64.00 77 GLY A C 1
ATOM 584 O O . GLY A 1 77 ? 12.704 10.639 -8.716 1.00 64.00 77 GLY A O 1
ATOM 585 N N . VAL A 1 78 ? 14.673 9.584 -8.597 1.00 59.62 78 VAL A N 1
ATOM 586 C CA . VAL A 1 78 ? 15.274 10.186 -9.809 1.00 59.62 78 VAL A CA 1
ATOM 587 C C . VAL A 1 78 ? 14.811 9.515 -11.107 1.00 59.62 78 VAL A C 1
ATOM 589 O O . VAL A 1 78 ? 15.009 10.058 -12.194 1.00 59.62 78 VAL A O 1
ATOM 592 N N . SER A 1 79 ? 14.209 8.333 -10.993 1.00 65.44 79 SER A N 1
ATOM 593 C CA . SER A 1 79 ? 13.760 7.517 -12.114 1.00 65.44 79 SER A CA 1
ATOM 594 C C . SER A 1 79 ? 12.399 7.988 -12.645 1.00 65.44 79 SER A C 1
ATOM 596 O O . SER A 1 79 ? 11.536 8.394 -11.861 1.00 65.44 79 SER A O 1
ATOM 598 N N . PRO A 1 80 ? 12.171 7.934 -13.973 1.00 66.56 80 PRO A N 1
ATOM 599 C CA . PRO A 1 80 ? 10.855 8.188 -14.527 1.00 66.56 80 PRO A CA 1
ATOM 600 C C . PRO A 1 80 ? 9.877 7.142 -14.005 1.00 66.56 80 PRO A C 1
ATOM 602 O O . PRO A 1 80 ? 10.186 5.955 -13.891 1.00 66.56 80 PRO A O 1
ATOM 605 N N . ARG A 1 81 ? 8.680 7.622 -13.700 1.00 77.69 81 ARG A N 1
ATOM 606 C CA . ARG A 1 81 ? 7.576 6.815 -13.215 1.00 77.69 81 ARG A CA 1
ATOM 607 C C . ARG A 1 81 ? 7.297 5.619 -14.135 1.00 77.69 81 ARG A C 1
ATOM 609 O O . ARG A 1 81 ? 7.318 5.749 -15.359 1.00 77.69 81 ARG A O 1
ATOM 616 N N . ILE A 1 82 ? 6.989 4.471 -13.534 1.00 78.62 82 ILE A N 1
ATOM 617 C CA . ILE A 1 82 ? 6.676 3.236 -14.261 1.00 78.62 82 ILE A CA 1
ATOM 618 C C . ILE A 1 82 ? 5.162 3.144 -14.489 1.00 78.62 82 ILE A C 1
ATOM 620 O O . ILE A 1 82 ? 4.378 3.302 -13.554 1.00 78.62 82 ILE A O 1
ATOM 624 N N . GLY A 1 83 ? 4.765 2.842 -15.728 1.00 75.62 83 GLY A N 1
ATOM 625 C CA . GLY A 1 83 ? 3.370 2.650 -16.133 1.00 75.62 83 GLY A CA 1
ATOM 626 C C . GLY A 1 83 ? 2.797 3.816 -16.947 1.00 75.62 83 GLY A C 1
ATOM 627 O O . GLY A 1 83 ? 3.287 4.938 -16.898 1.00 75.62 83 GLY A O 1
ATOM 628 N N . ASN A 1 84 ? 1.736 3.535 -17.709 1.00 74.06 84 ASN A N 1
ATOM 629 C CA . ASN A 1 84 ? 1.104 4.499 -18.627 1.00 74.06 84 ASN A CA 1
ATOM 630 C C . ASN A 1 84 ? -0.135 5.201 -18.041 1.00 74.06 84 ASN A C 1
ATOM 632 O O . ASN A 1 84 ? -0.787 5.971 -18.743 1.00 74.06 84 ASN A O 1
ATOM 636 N N . ARG A 1 85 ? -0.509 4.901 -16.794 1.00 80.06 85 ARG A N 1
ATOM 637 C CA . ARG A 1 85 ? -1.751 5.363 -16.158 1.00 80.06 85 ARG A CA 1
ATOM 638 C C . ARG A 1 85 ? -1.471 5.833 -14.748 1.00 80.06 85 ARG A C 1
ATOM 640 O O . ARG A 1 85 ? -0.738 5.129 -14.072 1.00 80.06 85 ARG A O 1
ATOM 647 N N . ASP A 1 86 ? -2.061 6.945 -14.303 1.00 85.44 86 ASP A N 1
ATOM 648 C CA . ASP A 1 86 ? -1.924 7.518 -12.952 1.00 85.44 86 ASP A CA 1
ATOM 649 C C . ASP A 1 86 ? -2.138 6.522 -11.802 1.00 85.44 86 ASP A C 1
ATOM 651 O O . ASP A 1 86 ? -3.075 5.727 -11.818 1.00 85.44 86 ASP A O 1
ATOM 655 N N . TRP A 1 87 ? -1.230 6.538 -10.816 1.00 87.75 87 TRP A N 1
ATOM 656 C CA . TRP A 1 87 ? -1.219 5.581 -9.706 1.00 87.75 87 TRP A CA 1
ATOM 657 C C . TRP A 1 87 ? -2.390 5.854 -8.772 1.00 87.75 87 TRP A C 1
ATOM 659 O O . TRP A 1 87 ? -3.010 4.908 -8.292 1.00 87.75 87 TRP A O 1
ATOM 669 N N . LYS A 1 88 ? -2.759 7.128 -8.612 1.00 88.19 88 LYS A N 1
ATOM 670 C CA . LYS A 1 88 ? -4.057 7.548 -8.088 1.00 88.19 88 LYS A CA 1
ATOM 671 C C . LYS A 1 88 ? -5.230 6.820 -8.745 1.00 88.19 88 LYS A C 1
ATOM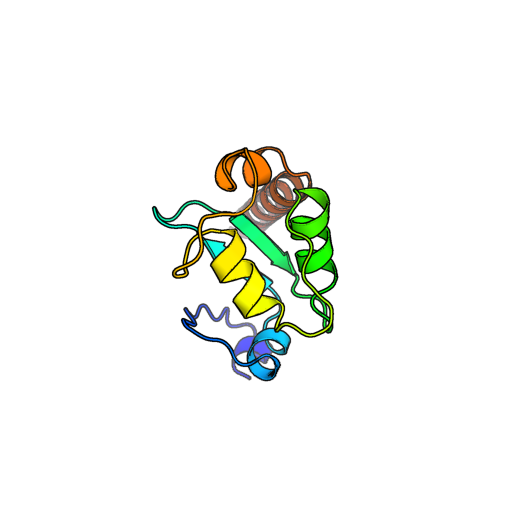 673 O O . LYS A 1 88 ? -6.073 6.274 -8.041 1.00 88.19 88 LYS A O 1
ATOM 678 N N . ASP A 1 89 ? -5.315 6.825 -10.073 1.00 89.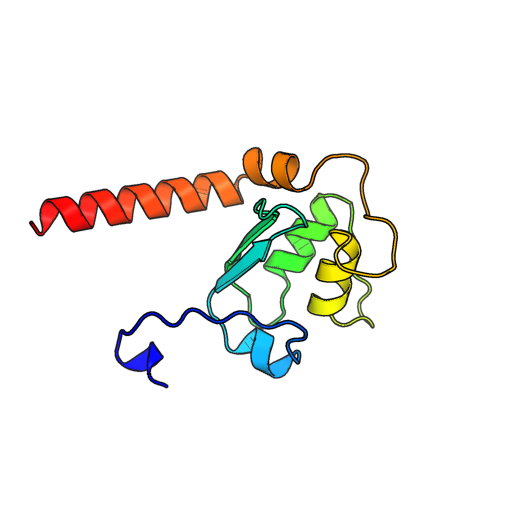56 89 ASP A N 1
ATOM 679 C CA . ASP A 1 89 ? -6.456 6.234 -10.783 1.00 89.56 89 ASP A CA 1
ATOM 680 C C . ASP A 1 89 ? -6.462 4.712 -10.648 1.00 89.56 89 ASP A C 1
ATOM 682 O O . ASP A 1 89 ? -7.511 4.108 -10.432 1.00 89.56 89 ASP A O 1
ATOM 686 N N . ILE A 1 90 ? -5.277 4.100 -10.719 1.00 91.19 90 ILE A N 1
ATOM 687 C CA . ILE A 1 90 ? -5.083 2.677 -10.435 1.00 91.19 90 ILE A CA 1
ATOM 688 C C . ILE A 1 90 ? -5.603 2.351 -9.033 1.00 91.19 90 ILE A C 1
ATOM 690 O O . ILE A 1 90 ? -6.397 1.426 -8.879 1.00 91.19 90 ILE A O 1
ATOM 694 N N . TRP A 1 91 ? -5.211 3.133 -8.025 1.00 92.38 91 TRP A N 1
ATOM 695 C CA . TRP A 1 91 ? -5.660 2.949 -6.652 1.00 92.38 91 TRP A CA 1
ATOM 696 C C . TRP A 1 91 ? -7.173 3.118 -6.523 1.00 92.38 91 TRP A C 1
ATOM 698 O O . TRP A 1 91 ? -7.824 2.275 -5.914 1.00 92.38 91 TRP A O 1
ATOM 708 N N . LEU A 1 92 ? -7.761 4.165 -7.101 1.00 90.69 92 LEU A N 1
ATOM 709 C CA . LEU A 1 92 ? -9.199 4.430 -7.005 1.00 90.69 92 LEU A CA 1
ATOM 710 C C . LEU A 1 92 ? -10.058 3.322 -7.628 1.00 90.69 92 LEU A C 1
ATOM 712 O O . LEU A 1 92 ? -11.120 3.018 -7.082 1.00 90.69 92 LEU A O 1
ATOM 716 N N . ASP A 1 93 ? -9.584 2.702 -8.707 1.00 91.94 93 ASP A N 1
ATOM 717 C CA . ASP A 1 93 ? -10.258 1.580 -9.371 1.00 91.94 93 ASP A CA 1
ATOM 718 C C . ASP A 1 93 ? -9.952 0.219 -8.726 1.00 91.94 93 ASP A C 1
ATOM 720 O O . ASP A 1 93 ? -10.593 -0.787 -9.042 1.00 91.94 93 ASP A O 1
ATOM 724 N N . SER A 1 94 ? -8.966 0.169 -7.832 1.00 91.00 94 SER A N 1
ATOM 725 C CA . SER A 1 94 ? -8.477 -1.077 -7.255 1.00 91.00 94 SER A CA 1
ATOM 726 C C . SER A 1 94 ? -9.484 -1.715 -6.278 1.00 91.00 94 SER A C 1
ATOM 728 O O . SER A 1 94 ? -10.160 -1.017 -5.501 1.00 91.00 94 SER A O 1
ATOM 730 N N . PRO A 1 95 ? -9.583 -3.059 -6.245 1.00 90.88 95 PRO A N 1
ATOM 731 C CA . PRO A 1 95 ? -10.367 -3.752 -5.225 1.00 90.88 95 PRO A CA 1
ATOM 732 C C . PRO A 1 95 ? -9.848 -3.477 -3.803 1.00 90.88 95 PRO A C 1
ATOM 734 O O . PRO A 1 95 ? -10.635 -3.498 -2.850 1.00 90.88 95 PRO A O 1
ATOM 737 N N . GLU A 1 96 ? -8.557 -3.177 -3.649 1.00 89.94 96 GLU A N 1
ATOM 738 C CA . GLU A 1 96 ? -7.910 -2.790 -2.397 1.00 89.94 96 GLU A CA 1
ATOM 739 C C . GLU A 1 96 ? -8.515 -1.495 -1.838 1.00 89.94 96 GLU A C 1
ATOM 741 O O . GLU A 1 96 ? -8.924 -1.460 -0.674 1.00 89.94 96 GLU A O 1
ATOM 746 N N . CYS A 1 97 ? -8.684 -0.459 -2.665 1.00 91.50 97 CYS A N 1
ATOM 747 C CA . CYS A 1 97 ? -9.318 0.793 -2.244 1.00 91.50 97 CYS A CA 1
ATOM 748 C C . CYS A 1 97 ? -10.792 0.593 -1.868 1.00 91.50 97 CYS A C 1
ATOM 750 O O . CYS A 1 97 ? -11.264 1.118 -0.854 1.00 91.50 97 CYS A O 1
ATOM 752 N N . ALA A 1 98 ? -11.520 -0.242 -2.616 1.0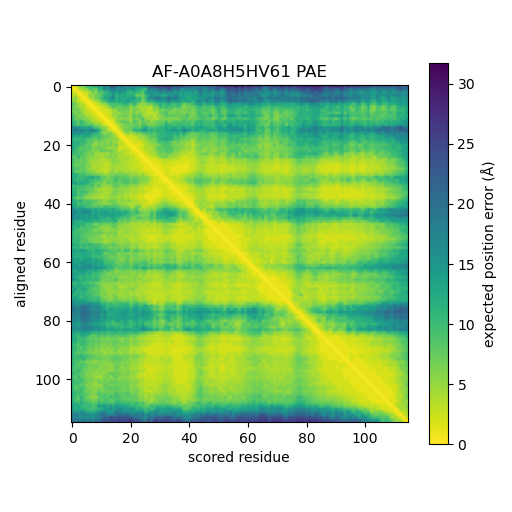0 92.50 98 ALA A N 1
ATOM 753 C CA . ALA A 1 98 ? -12.897 -0.600 -2.281 1.00 92.50 98 ALA A CA 1
ATOM 754 C C . ALA A 1 98 ? -13.006 -1.377 -0.954 1.00 92.50 98 ALA A C 1
ATOM 756 O O . ALA A 1 98 ? -14.012 -1.262 -0.247 1.00 92.50 98 ALA A O 1
ATOM 757 N N . LYS A 1 99 ? -11.998 -2.186 -0.603 1.00 91.38 99 LYS A N 1
ATOM 758 C CA . LYS A 1 99 ? -11.916 -2.874 0.693 1.00 91.38 99 LYS A CA 1
ATOM 759 C C . LYS A 1 99 ? -11.637 -1.879 1.821 1.00 91.38 99 LYS A C 1
ATOM 761 O O . LYS A 1 99 ? -12.369 -1.872 2.805 1.00 91.38 99 LYS A O 1
ATOM 766 N N . VAL A 1 100 ? -10.656 -0.994 1.645 1.00 91.06 100 VAL A N 1
ATOM 767 C CA . VAL A 1 100 ? -10.320 0.059 2.619 1.00 91.06 100 VAL A CA 1
ATOM 768 C C . VAL A 1 100 ? -11.520 0.955 2.915 1.00 91.06 100 VAL A C 1
ATOM 770 O O . VAL A 1 100 ? -11.807 1.233 4.077 1.00 91.06 100 VAL A O 1
ATOM 773 N N . ARG A 1 101 ? -12.252 1.400 1.886 1.00 90.38 101 ARG A N 1
ATOM 774 C CA . ARG A 1 101 ? -13.448 2.236 2.081 1.00 90.38 101 ARG A CA 1
ATOM 775 C C . ARG A 1 101 ? -14.506 1.526 2.921 1.00 90.38 101 ARG A C 1
ATOM 777 O O . ARG A 1 101 ? -15.022 2.125 3.858 1.00 90.38 101 ARG A O 1
ATOM 784 N N . ARG A 1 102 ? -14.755 0.242 2.643 1.00 92.44 102 ARG A N 1
ATOM 785 C CA . ARG A 1 102 ? -15.662 -0.585 3.451 1.00 92.44 102 ARG A CA 1
ATOM 786 C C . ARG A 1 102 ? -15.205 -0.682 4.904 1.00 92.44 102 ARG A C 1
ATOM 788 O O . ARG A 1 102 ? -16.008 -0.465 5.801 1.00 92.44 102 ARG A O 1
ATOM 795 N N . GLU A 1 103 ? -13.917 -0.919 5.146 1.00 89.75 103 GLU A N 1
ATOM 796 C CA . GLU A 1 103 ? -13.375 -0.951 6.509 1.00 89.75 103 GLU A CA 1
ATOM 797 C C . GLU A 1 103 ? -13.560 0.386 7.243 1.00 89.75 103 GLU A C 1
ATOM 799 O O . GLU A 1 103 ? -13.916 0.398 8.422 1.00 89.75 103 GLU A O 1
ATOM 804 N N . ILE A 1 104 ? -13.346 1.515 6.559 1.00 88.38 104 ILE A N 1
ATOM 805 C CA . ILE A 1 104 ? -13.563 2.854 7.123 1.00 88.38 104 ILE A CA 1
ATOM 806 C C . ILE A 1 104 ? -15.036 3.050 7.493 1.00 88.38 104 ILE A C 1
ATOM 808 O O . ILE A 1 104 ? -15.332 3.556 8.578 1.00 88.38 104 ILE A O 1
ATOM 812 N N . ASP A 1 105 ? -15.957 2.653 6.619 1.00 92.31 105 ASP A N 1
ATOM 813 C CA . ASP A 1 105 ? -17.391 2.788 6.868 1.00 92.31 105 ASP A CA 1
ATOM 814 C C . ASP A 1 105 ? -17.852 1.887 8.023 1.00 92.31 105 ASP A C 1
ATOM 816 O O . ASP A 1 105 ? -18.600 2.341 8.893 1.00 92.31 105 ASP A O 1
ATOM 820 N N . ASP A 1 106 ? -17.306 0.674 8.132 1.00 91.00 106 ASP A N 1
ATOM 821 C CA . ASP A 1 106 ? -17.537 -0.217 9.271 1.00 91.00 106 ASP A CA 1
ATOM 822 C C . ASP A 1 106 ? -17.008 0.377 10.586 1.00 91.00 106 ASP A C 1
ATOM 824 O O . ASP A 1 106 ? -17.657 0.279 11.631 1.00 91.00 106 ASP A O 1
ATOM 828 N N . ILE A 1 107 ? -15.826 1.008 10.566 1.00 87.75 107 ILE A N 1
ATOM 829 C CA . ILE A 1 107 ? -15.264 1.695 11.740 1.00 87.75 107 ILE A CA 1
ATOM 830 C C . ILE A 1 107 ? -16.174 2.851 12.161 1.00 87.75 107 ILE A C 1
ATOM 832 O O . ILE A 1 107 ? -16.478 2.973 13.350 1.00 87.75 107 ILE A O 1
ATOM 836 N N . LYS A 1 108 ? -16.641 3.668 11.209 1.00 86.75 108 LYS A N 1
ATOM 837 C CA . LYS A 1 108 ? -17.581 4.764 11.488 1.00 86.75 108 LYS A CA 1
ATOM 838 C C . LYS A 1 108 ? -18.870 4.232 12.104 1.00 86.75 108 LYS A C 1
ATOM 840 O O . LYS A 1 108 ? -19.284 4.733 13.146 1.00 86.75 108 LYS A O 1
ATOM 845 N N . ALA A 1 109 ? -19.464 3.194 11.514 1.00 88.25 109 ALA A N 1
ATOM 846 C CA . ALA A 1 109 ? -20.692 2.582 12.013 1.00 88.25 109 ALA A CA 1
ATOM 847 C C . ALA A 1 109 ? -20.526 2.043 13.444 1.00 88.25 109 ALA A C 1
ATOM 849 O O . ALA A 1 109 ? -21.367 2.300 14.306 1.00 88.25 109 ALA A O 1
ATOM 850 N N . ARG A 1 110 ? -19.407 1.364 13.738 1.00 85.38 110 ARG A N 1
ATOM 851 C CA . ARG A 1 110 ? -19.080 0.903 15.099 1.00 85.38 110 ARG A CA 1
ATOM 852 C C . ARG A 1 110 ? -18.857 2.052 16.082 1.00 85.38 110 ARG A C 1
ATOM 854 O O . ARG A 1 110 ? -19.217 1.914 17.247 1.00 85.38 110 ARG A O 1
ATOM 861 N N . GLY A 1 111 ? -18.250 3.150 15.635 1.00 78.12 111 GLY A N 1
ATOM 862 C CA . GLY A 1 111 ? -18.046 4.350 16.448 1.00 78.12 111 GLY A CA 1
ATOM 863 C C . GLY A 1 111 ? -19.365 5.027 16.818 1.00 78.12 111 GLY A C 1
ATOM 864 O O . GLY A 1 111 ? -19.575 5.350 17.981 1.00 78.12 111 GLY A O 1
ATOM 865 N N . LEU A 1 112 ? -20.278 5.157 15.852 1.00 72.38 112 LEU A N 1
ATOM 866 C CA . LEU A 1 112 ? -21.631 5.690 16.050 1.00 72.38 112 LEU A CA 1
ATOM 867 C C . LEU A 1 112 ? -22.496 4.799 16.952 1.00 72.38 112 LEU A C 1
ATOM 869 O O . LEU A 1 112 ? -23.266 5.319 17.742 1.00 72.38 112 LEU A O 1
ATOM 873 N N . ALA A 1 113 ? -22.348 3.474 16.884 1.00 65.19 113 ALA A N 1
ATOM 874 C CA . ALA A 1 113 ? -23.067 2.540 17.759 1.00 65.19 113 ALA A CA 1
ATOM 875 C C . ALA A 1 113 ? -22.563 2.528 19.219 1.00 65.19 113 ALA A C 1
ATOM 877 O O . ALA A 1 113 ? -23.166 1.879 20.073 1.00 65.19 113 ALA A O 1
ATOM 878 N N . ARG A 1 114 ? -21.431 3.187 19.497 1.00 56.03 114 A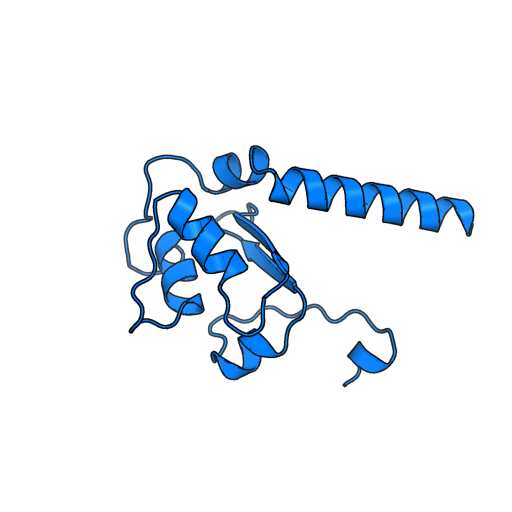RG A N 1
ATOM 879 C CA . ARG A 1 114 ? -20.831 3.324 20.834 1.00 56.03 114 ARG A CA 1
ATOM 880 C C . ARG A 1 114 ? -20.996 4.731 21.428 1.00 56.03 114 ARG A C 1
ATOM 882 O O . ARG A 1 114 ? -20.521 4.941 22.543 1.00 56.03 114 ARG A O 1
ATOM 889 N N . ALA A 1 115 ? -21.608 5.659 20.689 1.00 50.72 115 ALA A N 1
ATOM 890 C CA . ALA A 1 115 ? -21.926 7.024 21.113 1.00 50.72 115 ALA A CA 1
ATOM 891 C C . ALA A 1 115 ? -23.390 7.119 21.563 1.00 50.72 115 ALA A C 1
ATOM 893 O O . ALA A 1 115 ? -23.648 7.900 22.503 1.00 50.72 115 ALA A O 1
#

Sequence (115 aa):
MLADQGQAILCMIHQPSSLLFKSFDRLLLLETGGETVYFGDISADSHIIRDYFALNGAICPSNVNPTEFMLEAIGAGVSPRIGNRDWKDIWLDSPECAKVRREIDDIKARGLARA

Radius of gyration: 15.4 Å; Cα contacts (8 Å, |Δi|>4): 116; chains: 1; bounding box: 41×26×43 Å